Protein AF-A0A0S3STN8-F1 (afdb_monomer_lite)

InterPro domains:
  IPR010666 Zinc finger, GRF-type [PF06839] (1-38)
  IPR010666 Zinc finger, GRF-type [PS51999] (1-39)

pLDDT: mean 85.52, std 13.82, range [52.12, 98.31]

Structure (mmCIF, N/CA/C/O backbone):
data_AF-A0A0S3STN8-F1
#
_entry.id   AF-A0A0S3STN8-F1
#
loop_
_atom_site.group_PDB
_atom_site.id
_atom_site.type_symbol
_atom_site.label_atom_id
_atom_site.label_alt_id
_atom_site.label_comp_id
_atom_site.label_asym_id
_atom_site.label_entity_id
_atom_site.label_seq_id
_atom_site.pdbx_PDB_ins_code
_atom_site.Cartn_x
_atom_site.Cartn_y
_atom_site.Cartn_z
_atom_site.occupancy
_atom_site.B_iso_or_equiv
_atom_site.auth_seq_id
_atom_site.auth_comp_id
_atom_site.auth_asym_id
_atom_site.auth_atom_id
_atom_site.pdbx_PDB_model_num
ATOM 1 N N . MET A 1 1 ? 4.335 2.187 -37.761 1.00 81.38 1 MET A N 1
ATOM 2 C CA . MET A 1 1 ? 5.177 1.083 -37.248 1.00 81.38 1 MET A CA 1
ATOM 3 C C . MET A 1 1 ? 5.988 0.506 -38.403 1.00 81.38 1 MET A C 1
ATOM 5 O O . MET A 1 1 ? 5.445 0.409 -39.498 1.00 81.38 1 MET A O 1
ATOM 9 N N . LYS A 1 2 ? 7.271 0.190 -38.203 1.00 88.75 2 LYS A N 1
ATOM 10 C CA . LYS A 1 2 ? 8.185 -0.335 -39.235 1.00 88.75 2 LYS A CA 1
ATOM 11 C C . LYS A 1 2 ? 8.912 -1.582 -38.716 1.00 88.75 2 LYS A C 1
ATOM 13 O O . LYS A 1 2 ? 8.999 -1.784 -37.508 1.00 88.75 2 LYS A O 1
ATOM 18 N N . VAL A 1 3 ? 9.411 -2.424 -39.621 1.00 90.06 3 VAL A N 1
ATOM 19 C CA . VAL A 1 3 ? 10.160 -3.651 -39.288 1.00 90.06 3 VAL A CA 1
ATOM 20 C C . VAL A 1 3 ? 11.610 -3.481 -39.720 1.00 90.06 3 VAL A C 1
ATOM 22 O O . VAL A 1 3 ? 11.882 -3.061 -40.846 1.00 90.06 3 VAL A O 1
ATOM 25 N N . ALA A 1 4 ? 12.546 -3.771 -38.821 1.00 90.38 4 ALA A N 1
ATOM 26 C CA . ALA A 1 4 ? 13.966 -3.705 -39.107 1.00 90.38 4 ALA A CA 1
ATOM 27 C C . ALA A 1 4 ? 14.371 -4.843 -40.053 1.00 90.38 4 ALA A C 1
ATOM 29 O O . ALA A 1 4 ? 14.002 -6.003 -39.870 1.00 90.38 4 ALA A O 1
ATOM 30 N N . ARG A 1 5 ? 15.134 -4.479 -41.088 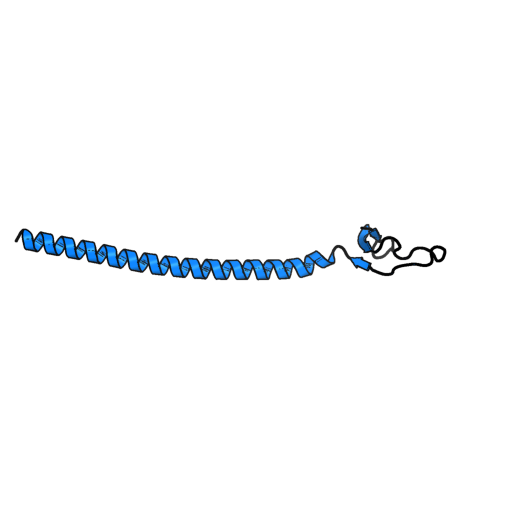1.00 87.25 5 ARG A N 1
ATOM 31 C CA . ARG A 1 5 ? 15.606 -5.391 -42.144 1.00 87.25 5 ARG A CA 1
ATOM 32 C C . ARG A 1 5 ? 17.112 -5.647 -42.086 1.00 87.25 5 ARG A C 1
ATOM 34 O O . ARG A 1 5 ? 17.637 -6.378 -42.913 1.00 87.25 5 ARG A O 1
ATOM 41 N N . THR A 1 6 ? 17.817 -5.034 -41.135 1.00 85.69 6 THR A N 1
ATOM 42 C CA . THR A 1 6 ? 19.252 -5.272 -40.931 1.00 85.69 6 THR A CA 1
ATOM 43 C C . THR A 1 6 ? 19.464 -6.687 -40.410 1.00 85.69 6 THR A C 1
ATOM 45 O O . THR A 1 6 ? 18.729 -7.086 -39.508 1.00 85.69 6 THR A O 1
ATOM 48 N N . SER A 1 7 ? 20.489 -7.395 -40.890 1.00 84.81 7 SER A N 1
ATOM 49 C CA . SER A 1 7 ? 20.798 -8.790 -40.519 1.00 84.81 7 SER A CA 1
ATOM 50 C C . SER A 1 7 ? 20.741 -9.055 -39.009 1.00 84.81 7 SER A C 1
ATOM 52 O O . SER A 1 7 ? 20.099 -10.002 -38.573 1.00 84.81 7 SER A O 1
ATOM 54 N N . ARG A 1 8 ? 21.315 -8.160 -38.195 1.00 85.75 8 ARG A N 1
ATOM 55 C CA . ARG A 1 8 ? 21.338 -8.272 -36.723 1.00 85.75 8 ARG A CA 1
ATOM 56 C C . ARG A 1 8 ? 19.980 -8.077 -36.032 1.00 85.75 8 AR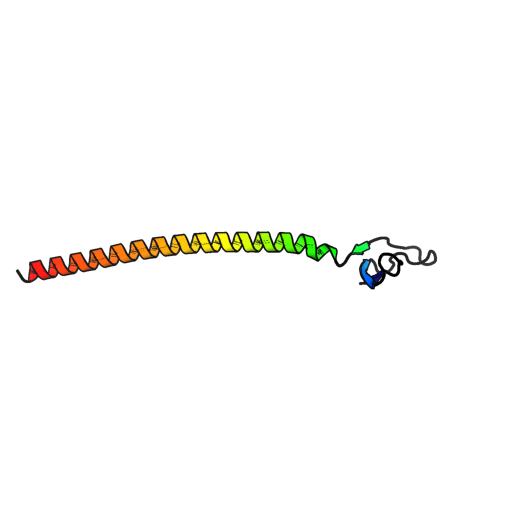G A C 1
ATOM 58 O O . ARG A 1 8 ? 19.804 -8.516 -34.905 1.00 85.75 8 ARG A O 1
ATOM 65 N N . ASN A 1 9 ? 19.037 -7.387 -36.670 1.00 86.12 9 ASN A N 1
ATOM 66 C CA . ASN A 1 9 ? 17.760 -6.990 -36.060 1.00 86.12 9 ASN A CA 1
ATOM 67 C C . ASN A 1 9 ? 16.546 -7.422 -36.895 1.00 86.12 9 ASN A C 1
ATOM 69 O O . ASN A 1 9 ? 15.476 -6.822 -36.772 1.00 86.12 9 ASN A O 1
ATOM 73 N N . ALA A 1 10 ? 16.718 -8.402 -37.782 1.00 87.06 10 ALA A N 1
ATOM 74 C CA . ALA A 1 10 ? 15.682 -8.831 -38.708 1.00 87.06 10 ALA A CA 1
ATOM 75 C C . ALA A 1 10 ? 14.399 -9.210 -37.950 1.00 87.06 10 ALA A C 1
ATOM 77 O O . ALA A 1 10 ? 14.436 -9.913 -36.943 1.00 87.06 10 ALA A O 1
ATOM 78 N N . GLY A 1 11 ? 13.260 -8.688 -38.403 1.00 85.62 11 GLY A N 1
ATOM 79 C CA . GLY A 1 11 ? 11.954 -8.978 -37.803 1.00 85.62 11 GLY A CA 1
ATOM 80 C C . GLY A 1 11 ? 11.612 -8.167 -36.546 1.00 85.62 11 GLY A C 1
ATOM 81 O O . GLY A 1 11 ? 10.440 -8.118 -36.168 1.00 85.62 11 GLY A O 1
ATOM 82 N N . ARG A 1 12 ? 12.567 -7.454 -35.928 1.00 87.62 12 ARG A N 1
ATOM 83 C CA . ARG A 1 12 ? 12.267 -6.550 -34.803 1.00 87.62 12 ARG A CA 1
ATOM 84 C C . ARG A 1 12 ? 11.455 -5.347 -35.285 1.00 87.62 12 ARG A C 1
ATOM 86 O O . ARG A 1 12 ? 11.766 -4.744 -36.312 1.00 87.62 12 ARG A O 1
ATOM 93 N N . LYS A 1 13 ? 10.423 -4.965 -34.531 1.00 90.00 13 LYS A N 1
ATOM 94 C CA . LYS A 1 13 ? 9.571 -3.810 -34.854 1.00 90.00 13 LYS A CA 1
ATOM 95 C C . LYS A 1 13 ? 10.073 -2.541 -34.166 1.00 90.00 13 LYS A C 1
ATOM 97 O O . LYS A 1 13 ? 10.535 -2.592 -33.026 1.00 90.00 13 LYS A O 1
ATOM 102 N N . PHE A 1 14 ? 9.959 -1.409 -34.853 1.00 90.75 14 PHE A N 1
ATOM 103 C CA . PHE A 1 14 ? 10.341 -0.095 -34.345 1.00 90.75 14 PHE A CA 1
ATOM 104 C C . PHE A 1 14 ? 9.356 0.999 -34.781 1.00 90.75 14 PHE A C 1
ATOM 106 O O . PHE A 1 14 ? 8.654 0.899 -35.799 1.00 90.75 14 PHE A O 1
ATOM 113 N N . TRP A 1 15 ? 9.322 2.074 -34.007 1.00 90.31 15 TRP A N 1
ATOM 114 C CA . TRP A 1 15 ? 8.684 3.333 -34.345 1.00 90.31 15 TRP A CA 1
ATOM 115 C C . TRP A 1 15 ? 9.659 4.201 -35.131 1.00 90.31 15 TRP A C 1
ATOM 117 O O . TRP A 1 15 ? 10.791 4.423 -34.712 1.00 90.31 15 TRP A O 1
ATOM 127 N N . GLY A 1 16 ? 9.209 4.692 -36.279 1.00 88.38 16 GLY A N 1
ATOM 128 C CA . GLY A 1 16 ? 9.963 5.618 -37.108 1.00 88.38 16 GLY A CA 1
ATOM 129 C C . GLY A 1 16 ? 9.014 6.547 -37.848 1.00 88.38 16 GLY A C 1
ATOM 130 O O . GLY A 1 16 ? 7.879 6.175 -38.154 1.00 88.38 16 GLY A O 1
ATOM 131 N N . CYS A 1 17 ? 9.486 7.751 -38.142 1.00 87.56 17 CYS A N 1
ATOM 132 C CA . CYS A 1 17 ? 8.759 8.761 -38.908 1.00 87.56 17 CYS A CA 1
ATOM 133 C C . CYS A 1 17 ? 8.377 8.266 -40.315 1.00 87.56 17 CYS A C 1
ATOM 135 O O . CYS A 1 17 ? 8.968 7.316 -40.843 1.00 87.56 17 CYS A O 1
ATOM 137 N N . ARG A 1 18 ? 7.390 8.918 -40.950 1.00 82.75 18 ARG A N 1
ATOM 138 C CA . ARG A 1 18 ? 6.873 8.537 -42.281 1.00 82.75 18 ARG A CA 1
ATOM 139 C C . ARG A 1 18 ? 8.007 8.398 -43.306 1.00 82.75 18 ARG A C 1
ATOM 141 O O . ARG A 1 18 ? 8.170 7.314 -43.866 1.00 82.75 18 ARG A O 1
ATOM 148 N N . HIS A 1 19 ? 8.882 9.403 -43.389 1.00 82.50 19 HIS A N 1
ATOM 149 C CA . HIS A 1 19 ? 10.084 9.441 -44.240 1.00 82.50 19 HIS A CA 1
ATOM 150 C C . HIS A 1 19 ? 11.369 8.966 -43.526 1.00 82.50 19 HIS A C 1
ATOM 152 O O . HIS A 1 19 ? 12.450 9.511 -43.743 1.00 82.50 19 HIS A O 1
ATOM 158 N N . TYR A 1 20 ? 11.266 7.968 -42.635 1.00 83.00 20 TYR A N 1
ATOM 159 C CA . TYR A 1 20 ? 12.439 7.380 -41.972 1.00 83.00 20 TYR A CA 1
ATOM 160 C C . TYR A 1 20 ? 13.445 6.843 -42.995 1.00 83.00 20 TYR A C 1
ATOM 162 O O . TYR A 1 20 ? 13.093 5.920 -43.735 1.00 83.00 20 TYR A O 1
ATOM 170 N N . LYS A 1 21 ? 14.660 7.410 -43.015 1.00 77.56 21 LYS A N 1
ATOM 171 C CA . LYS A 1 21 ? 15.733 7.082 -43.973 1.00 77.56 21 LYS A CA 1
ATOM 172 C C . LYS A 1 21 ? 15.245 6.980 -45.433 1.00 77.56 21 LYS A C 1
ATOM 174 O O . LYS A 1 21 ? 15.675 6.100 -46.174 1.00 77.56 21 LYS A O 1
ATOM 179 N N . GLY A 1 22 ? 14.302 7.844 -45.825 1.00 69.12 22 GLY A N 1
ATOM 180 C CA . GLY A 1 22 ? 13.867 7.969 -47.219 1.00 69.12 22 GLY A CA 1
ATOM 181 C C . GLY A 1 22 ? 15.016 8.472 -48.091 1.00 69.12 22 GLY A C 1
ATOM 182 O O . GLY A 1 22 ? 15.813 9.284 -47.628 1.00 69.12 22 GLY A O 1
ATOM 183 N N . GLY A 1 23 ? 15.132 7.953 -49.316 1.00 60.34 23 GLY A N 1
ATOM 184 C CA . GLY A 1 23 ? 16.214 8.307 -50.235 1.00 60.34 23 GLY A CA 1
ATOM 185 C C . GLY A 1 23 ? 16.310 9.812 -50.514 1.00 60.34 23 GLY A C 1
ATOM 186 O O . GLY A 1 23 ? 15.329 10.545 -50.404 1.00 60.34 23 GLY A O 1
ATOM 187 N N . ILE A 1 24 ? 17.511 10.238 -50.916 1.00 56.75 24 ILE A N 1
ATOM 188 C CA . ILE A 1 24 ? 17.951 11.631 -51.140 1.00 56.75 24 ILE A CA 1
ATOM 189 C C . ILE A 1 24 ? 17.024 12.433 -52.082 1.00 56.75 24 ILE A C 1
ATOM 191 O O . ILE A 1 24 ? 17.014 13.658 -52.039 1.00 56.75 24 ILE A O 1
ATOM 195 N N . SER A 1 25 ? 16.196 11.768 -52.895 1.00 58.69 25 SER A N 1
ATOM 196 C CA . SER A 1 25 ? 15.259 12.399 -53.836 1.00 58.69 25 SER A CA 1
ATOM 197 C C . SER A 1 25 ? 14.066 13.107 -53.184 1.00 58.69 25 SER A C 1
ATOM 199 O O . SER A 1 25 ? 13.385 13.888 -53.841 1.00 58.69 25 SER A O 1
ATOM 201 N N . SER A 1 26 ? 13.787 12.847 -51.907 1.00 58.28 26 SER A N 1
ATOM 202 C CA . SER A 1 26 ? 12.745 13.534 -51.140 1.00 58.28 26 SER A CA 1
ATOM 203 C C . SER A 1 26 ? 13.446 14.303 -50.030 1.00 58.28 26 SER A C 1
ATOM 205 O O . SER A 1 26 ? 13.818 13.688 -49.037 1.00 58.28 26 SER A O 1
ATOM 207 N N . GLY A 1 27 ? 13.667 15.609 -50.204 1.00 60.22 27 GLY A N 1
ATOM 208 C CA . GLY A 1 27 ? 14.519 16.480 -49.371 1.00 60.22 27 GLY A CA 1
ATOM 209 C C . GLY A 1 27 ? 14.199 16.596 -47.868 1.00 60.22 27 GLY A C 1
ATOM 210 O O . GLY A 1 27 ? 14.588 17.574 -47.243 1.00 60.22 27 GLY A O 1
ATOM 211 N N . MET A 1 28 ? 13.510 15.626 -47.262 1.00 66.19 28 MET A N 1
ATOM 212 C CA . MET A 1 28 ? 13.225 15.560 -45.834 1.00 66.19 28 MET A CA 1
ATOM 213 C C . MET A 1 28 ? 13.287 14.112 -45.317 1.00 66.19 28 MET A C 1
ATOM 215 O O . MET A 1 28 ? 12.281 13.492 -44.963 1.00 66.19 28 MET A O 1
ATOM 219 N N . SER A 1 29 ? 14.494 13.543 -45.279 1.00 74.56 29 SER A N 1
ATOM 220 C CA . SER A 1 29 ? 14.745 12.281 -44.578 1.00 74.56 29 SER A CA 1
ATOM 221 C C . SER A 1 29 ? 14.740 12.521 -43.068 1.00 74.56 29 SER A C 1
ATOM 223 O O . SER A 1 29 ? 15.452 13.393 -42.574 1.00 74.56 29 SER A O 1
ATOM 225 N N . CYS A 1 30 ? 13.968 11.736 -42.322 1.00 82.19 30 CYS A N 1
ATOM 226 C CA . CYS A 1 30 ? 13.927 11.812 -40.864 1.00 82.19 30 CYS A CA 1
ATOM 227 C C . CYS A 1 30 ? 14.642 10.606 -40.232 1.00 82.19 30 CYS A C 1
ATOM 229 O O . CYS A 1 30 ? 14.613 9.499 -40.770 1.00 82.19 30 CYS A O 1
ATOM 231 N N . ASN A 1 31 ? 15.272 10.821 -39.074 1.00 86.62 31 ASN A N 1
ATOM 232 C CA . ASN A 1 31 ? 16.085 9.813 -38.383 1.00 86.62 31 ASN A CA 1
ATOM 233 C C . ASN A 1 31 ? 15.469 9.298 -37.075 1.00 86.62 31 ASN A C 1
ATOM 235 O O . ASN A 1 31 ? 16.096 8.489 -36.396 1.00 86.62 31 ASN A O 1
ATOM 239 N N . PHE A 1 32 ? 14.248 9.718 -36.727 1.00 84.69 32 PHE A N 1
ATOM 240 C CA . PHE A 1 32 ? 13.578 9.232 -35.521 1.00 84.69 32 PHE A CA 1
ATOM 241 C C . PHE A 1 32 ? 13.412 7.707 -35.561 1.00 84.69 32 PHE A C 1
ATOM 243 O O . PHE A 1 32 ? 12.843 7.159 -36.512 1.00 84.69 32 PHE A O 1
ATOM 250 N N . PHE A 1 33 ? 13.903 7.047 -34.515 1.00 88.62 33 PHE A N 1
ATOM 251 C CA . PHE A 1 33 ? 13.944 5.602 -34.355 1.00 88.62 33 PHE A CA 1
ATOM 252 C C . PHE A 1 33 ? 13.775 5.246 -32.874 1.00 88.62 33 PHE A C 1
ATOM 254 O O . PHE A 1 33 ? 14.543 5.728 -32.046 1.00 88.62 33 PHE A O 1
ATOM 261 N N . LYS A 1 34 ? 12.813 4.379 -32.544 1.00 87.00 34 LYS A N 1
ATOM 262 C CA . LYS A 1 34 ? 12.640 3.805 -31.197 1.00 87.00 34 LYS A CA 1
ATOM 263 C C . LYS A 1 34 ? 12.193 2.347 -31.304 1.00 87.00 34 LYS A C 1
ATOM 265 O O . LYS A 1 34 ? 11.243 2.059 -32.032 1.00 87.00 34 LYS A O 1
ATOM 270 N N . TRP A 1 35 ? 12.840 1.414 -30.607 1.00 88.62 35 TRP A N 1
ATOM 271 C CA . TRP A 1 35 ? 12.418 0.006 -30.608 1.00 88.62 35 TRP A CA 1
ATOM 272 C C . TRP A 1 35 ? 11.048 -0.169 -29.944 1.00 88.62 35 TRP A C 1
ATOM 274 O O . TRP A 1 35 ? 10.784 0.429 -28.910 1.00 88.62 35 TRP A O 1
ATOM 284 N N . CYS A 1 36 ? 10.189 -1.035 -30.495 1.00 82.44 36 CYS A N 1
ATOM 285 C CA . CYS A 1 36 ? 8.900 -1.350 -29.864 1.00 82.44 36 CYS A CA 1
ATOM 286 C C . CYS A 1 36 ? 9.039 -2.253 -28.624 1.00 82.44 36 CYS A C 1
ATOM 288 O O . CYS A 1 36 ? 8.076 -2.424 -27.893 1.00 82.44 36 CYS A O 1
ATOM 290 N N . SER A 1 37 ? 10.195 -2.898 -28.422 1.00 67.56 37 SER A N 1
ATOM 291 C CA . SER A 1 37 ? 10.405 -3.873 -27.342 1.00 67.56 37 SER A CA 1
ATOM 292 C C . SER A 1 37 ? 10.884 -3.259 -26.026 1.00 67.56 37 SER A C 1
ATOM 294 O O . SER A 1 37 ? 10.814 -3.939 -25.009 1.00 67.56 37 SER A O 1
ATOM 296 N N . GLU A 1 38 ? 11.398 -2.028 -26.054 1.00 59.12 38 GLU A N 1
ATOM 297 C CA . GLU A 1 38 ? 12.042 -1.377 -24.901 1.00 59.12 38 GLU A CA 1
ATOM 298 C C . GLU A 1 38 ? 11.028 -0.919 -23.847 1.00 59.12 38 GLU A C 1
ATOM 300 O O . GLU A 1 38 ? 11.323 -0.950 -22.659 1.00 59.12 38 GLU A O 1
ATOM 305 N N . ASP A 1 39 ? 9.790 -0.645 -24.265 1.00 55.47 39 ASP A N 1
ATOM 306 C CA . ASP A 1 39 ? 8.698 -0.289 -23.355 1.00 55.47 39 ASP A CA 1
ATOM 307 C C . ASP A 1 39 ? 8.360 -1.446 -22.379 1.00 55.47 39 ASP A C 1
ATOM 309 O O . ASP A 1 39 ? 7.889 -1.211 -21.278 1.0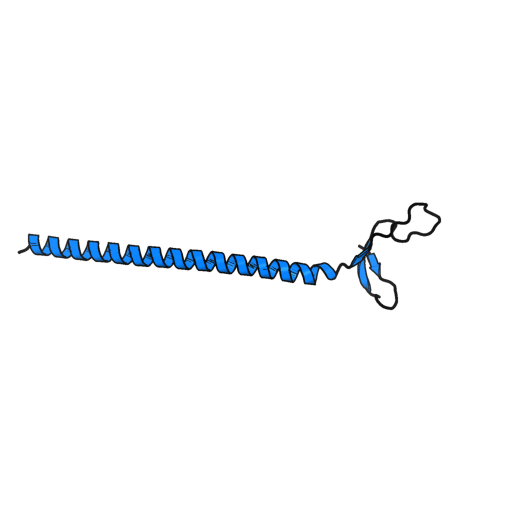0 55.47 39 ASP A O 1
ATOM 313 N N . ASN A 1 40 ? 8.684 -2.709 -22.698 1.00 52.31 40 ASN A N 1
ATOM 314 C CA . ASN A 1 40 ? 8.372 -3.841 -21.811 1.00 52.31 40 ASN A CA 1
ATOM 315 C C . ASN A 1 40 ? 9.307 -3.994 -20.601 1.00 52.31 40 ASN A C 1
ATOM 317 O O . ASN A 1 40 ? 8.987 -4.795 -19.726 1.00 52.31 40 ASN A O 1
ATOM 321 N N . ALA A 1 41 ? 10.469 -3.340 -20.567 1.00 52.12 41 ALA A N 1
ATOM 322 C CA . ALA A 1 41 ? 11.388 -3.437 -19.429 1.00 52.12 41 ALA A CA 1
ATOM 323 C C . ALA A 1 41 ? 11.105 -2.327 -18.404 1.00 52.12 41 ALA A C 1
ATOM 325 O O . ALA A 1 41 ? 10.908 -2.633 -17.230 1.00 52.12 41 ALA A O 1
ATOM 326 N N . ASP A 1 42 ? 10.961 -1.083 -18.869 1.00 53.88 42 ASP A N 1
ATOM 327 C CA . ASP A 1 42 ? 10.641 0.071 -18.015 1.00 53.88 42 ASP A CA 1
ATOM 328 C C . ASP A 1 42 ? 9.174 0.082 -17.546 1.00 53.88 42 ASP A C 1
ATOM 330 O O . ASP A 1 42 ? 8.904 0.412 -16.389 1.00 53.88 42 ASP A O 1
ATOM 334 N N . ASP A 1 43 ? 8.205 -0.359 -18.366 1.00 54.94 43 ASP A N 1
ATOM 335 C CA . ASP A 1 43 ? 6.807 -0.444 -17.908 1.00 54.94 43 ASP A CA 1
ATOM 336 C C . ASP A 1 43 ? 6.605 -1.571 -16.887 1.00 54.94 43 ASP A C 1
ATOM 338 O O . ASP A 1 43 ? 5.711 -1.487 -16.042 1.00 54.94 43 ASP A O 1
ATOM 342 N N . ARG A 1 44 ? 7.424 -2.631 -16.916 1.00 58.47 44 ARG A N 1
ATOM 343 C CA . ARG A 1 44 ? 7.370 -3.685 -15.887 1.00 58.47 44 ARG A CA 1
ATOM 344 C C . ARG A 1 44 ? 7.813 -3.149 -14.535 1.00 58.47 44 ARG A C 1
ATOM 346 O O . ARG A 1 44 ? 7.121 -3.381 -13.553 1.00 58.47 44 ARG A O 1
ATOM 353 N N . ASP A 1 45 ? 8.895 -2.382 -14.491 1.00 62.16 45 ASP A N 1
ATOM 354 C CA . ASP A 1 45 ? 9.356 -1.768 -13.245 1.00 62.16 45 ASP A CA 1
ATOM 355 C C . ASP A 1 45 ? 8.339 -0.735 -12.721 1.00 62.16 45 ASP A C 1
ATOM 357 O O . ASP A 1 45 ? 7.912 -0.780 -11.564 1.00 62.16 45 ASP A O 1
ATOM 361 N N . GLY A 1 46 ? 7.797 0.101 -13.615 1.00 67.38 46 GLY A N 1
ATOM 362 C CA . GLY A 1 46 ? 6.743 1.057 -13.269 1.00 67.38 46 GLY A CA 1
ATOM 363 C C . GLY A 1 46 ? 5.431 0.406 -12.805 1.00 67.38 46 GLY A C 1
ATOM 364 O O . GLY A 1 46 ? 4.754 0.928 -11.914 1.00 67.38 46 GLY A O 1
ATOM 365 N N . THR A 1 47 ? 5.048 -0.737 -13.377 1.00 75.50 47 THR A N 1
ATOM 366 C CA . THR A 1 47 ? 3.854 -1.486 -12.948 1.00 75.50 47 THR A CA 1
ATOM 367 C C . THR A 1 47 ? 4.071 -2.205 -11.620 1.00 75.50 47 THR A C 1
ATOM 369 O O . THR A 1 47 ? 3.155 -2.180 -10.795 1.00 75.50 47 THR A O 1
ATOM 372 N N . ILE A 1 48 ? 5.266 -2.748 -11.363 1.00 81.19 48 ILE A N 1
ATOM 373 C CA . ILE A 1 48 ? 5.634 -3.359 -10.076 1.00 81.19 48 ILE A CA 1
ATOM 374 C C . ILE A 1 48 ? 5.554 -2.322 -8.950 1.00 81.19 48 ILE A C 1
ATOM 376 O O . ILE A 1 48 ? 4.884 -2.575 -7.950 1.00 81.19 48 ILE A O 1
ATOM 380 N N . VAL A 1 49 ? 6.130 -1.128 -9.132 1.00 82.56 49 VAL A N 1
ATOM 381 C CA . VAL A 1 49 ? 6.084 -0.051 -8.121 1.00 82.56 49 VAL A CA 1
ATOM 382 C C . VAL A 1 49 ? 4.649 0.430 -7.863 1.00 82.56 49 VAL A C 1
ATOM 384 O O . VAL A 1 49 ? 4.244 0.675 -6.725 1.00 82.56 49 VAL A O 1
ATOM 387 N N . ARG A 1 50 ? 3.821 0.544 -8.909 1.00 85.38 50 ARG A N 1
ATOM 388 C CA . ARG A 1 50 ? 2.400 0.896 -8.734 1.00 85.38 50 ARG A CA 1
ATOM 389 C C . ARG A 1 50 ? 1.646 -0.183 -7.966 1.00 85.38 50 ARG A C 1
ATOM 391 O O . ARG A 1 50 ? 0.853 0.149 -7.088 1.00 85.38 50 ARG A O 1
ATOM 398 N N . GLN A 1 51 ? 1.877 -1.455 -8.285 1.00 89.31 51 GLN A N 1
ATOM 399 C CA . GLN A 1 51 ? 1.247 -2.571 -7.585 1.00 89.31 51 GLN A CA 1
ATOM 400 C C . GLN A 1 51 ? 1.703 -2.655 -6.125 1.00 89.31 51 GLN A C 1
ATOM 402 O O . GLN A 1 51 ? 0.855 -2.828 -5.254 1.00 89.31 51 GLN A O 1
ATOM 407 N N . SER A 1 52 ? 2.990 -2.452 -5.831 1.00 89.56 52 SER A N 1
ATOM 408 C CA . SER A 1 52 ? 3.498 -2.462 -4.454 1.00 89.56 52 SER A CA 1
ATOM 409 C C . SER A 1 52 ? 2.898 -1.339 -3.609 1.00 89.56 52 SER A C 1
ATOM 411 O O . SER A 1 52 ? 2.490 -1.583 -2.476 1.00 89.56 52 SER A O 1
ATOM 413 N N . ASN A 1 53 ? 2.755 -0.134 -4.172 1.00 92.00 53 ASN A N 1
ATOM 414 C CA . ASN A 1 53 ? 2.111 0.982 -3.476 1.00 92.00 53 ASN A CA 1
ATOM 415 C C . ASN A 1 53 ? 0.641 0.673 -3.167 1.00 92.00 53 ASN A C 1
ATOM 417 O O . ASN A 1 53 ? 0.182 0.907 -2.053 1.00 92.00 53 ASN A O 1
ATOM 421 N N . ARG A 1 54 ? -0.085 0.065 -4.117 1.00 94.31 54 ARG A N 1
ATOM 422 C CA . ARG A 1 54 ? -1.466 -0.386 -3.887 1.00 94.31 54 ARG A CA 1
ATOM 423 C C . ARG A 1 54 ? -1.549 -1.429 -2.777 1.00 94.31 54 ARG A C 1
ATOM 425 O O . ARG A 1 54 ? -2.457 -1.347 -1.960 1.00 94.31 54 ARG A O 1
ATOM 432 N N . ILE A 1 55 ? -0.631 -2.396 -2.745 1.00 95.56 55 ILE A N 1
ATOM 433 C CA . ILE A 1 55 ? -0.592 -3.420 -1.693 1.00 95.56 55 ILE A CA 1
ATOM 434 C C . ILE A 1 55 ? -0.380 -2.758 -0.330 1.00 95.56 55 ILE A C 1
ATOM 436 O O . ILE A 1 55 ? -1.151 -3.019 0.588 1.00 95.56 55 ILE A O 1
ATOM 440 N N . PHE A 1 56 ? 0.584 -1.844 -0.218 1.00 95.44 56 PHE A N 1
ATOM 441 C CA . PHE A 1 56 ? 0.841 -1.108 1.019 1.00 95.44 56 PHE A CA 1
ATOM 442 C C . PHE A 1 56 ? -0.370 -0.279 1.480 1.00 95.44 56 PHE A C 1
ATOM 444 O O . PHE A 1 56 ? -0.745 -0.322 2.654 1.00 95.44 56 PHE A O 1
ATOM 451 N N . ASP A 1 57 ? -1.031 0.426 0.557 1.00 96.38 57 ASP A N 1
ATOM 452 C CA . ASP A 1 57 ? -2.251 1.181 0.855 1.00 96.38 57 ASP A CA 1
ATOM 453 C C . ASP A 1 57 ? -3.372 0.257 1.350 1.00 96.38 57 ASP A C 1
ATOM 455 O O . ASP A 1 57 ? -4.040 0.556 2.344 1.00 96.38 57 ASP A O 1
ATOM 459 N N . LEU A 1 58 ? -3.580 -0.885 0.688 1.00 96.00 58 LEU A N 1
ATOM 460 C CA . LEU A 1 58 ? -4.574 -1.875 1.102 1.00 96.00 58 LEU A CA 1
ATOM 461 C C . LEU A 1 58 ? -4.244 -2.446 2.486 1.00 96.00 58 LEU A C 1
ATOM 463 O O . LEU A 1 58 ? -5.133 -2.530 3.331 1.00 96.00 58 LEU A O 1
ATOM 467 N N . GLU A 1 59 ? -2.984 -2.785 2.754 1.00 97.12 59 GLU A N 1
ATOM 468 C CA . GLU A 1 59 ? -2.545 -3.282 4.061 1.00 97.12 59 GLU A CA 1
ATOM 469 C C . GLU A 1 59 ? -2.791 -2.268 5.183 1.00 97.12 59 GLU A C 1
ATOM 471 O O . GLU A 1 59 ? -3.243 -2.644 6.270 1.00 97.12 59 GLU A O 1
ATOM 476 N N . ASN A 1 60 ? -2.536 -0.981 4.935 1.00 97.12 60 ASN A N 1
ATOM 477 C CA . ASN A 1 60 ? -2.813 0.076 5.907 1.00 97.12 60 ASN A CA 1
ATOM 478 C C . ASN A 1 60 ? -4.313 0.215 6.182 1.00 97.12 60 ASN A C 1
ATOM 480 O O . ASN A 1 60 ? -4.715 0.264 7.348 1.00 97.12 60 ASN A O 1
ATOM 484 N N . ASN A 1 61 ? -5.144 0.187 5.137 1.00 97.12 61 ASN A N 1
ATOM 485 C CA . ASN A 1 61 ? -6.599 0.210 5.290 1.00 97.12 61 ASN A CA 1
ATOM 486 C C . ASN A 1 61 ? -7.105 -1.012 6.073 1.00 97.12 61 ASN A C 1
ATOM 488 O O . ASN A 1 61 ? -7.913 -0.867 6.989 1.00 97.12 61 ASN A O 1
ATOM 492 N N . VAL A 1 62 ? -6.597 -2.213 5.780 1.00 98.12 62 VAL A N 1
ATOM 493 C CA . VAL A 1 62 ? -6.956 -3.440 6.511 1.00 98.12 62 VAL A CA 1
ATOM 494 C C . VAL A 1 62 ? -6.586 -3.328 7.991 1.00 98.12 62 VAL A C 1
ATOM 496 O O . VAL A 1 62 ? -7.409 -3.648 8.852 1.00 98.12 62 VAL A O 1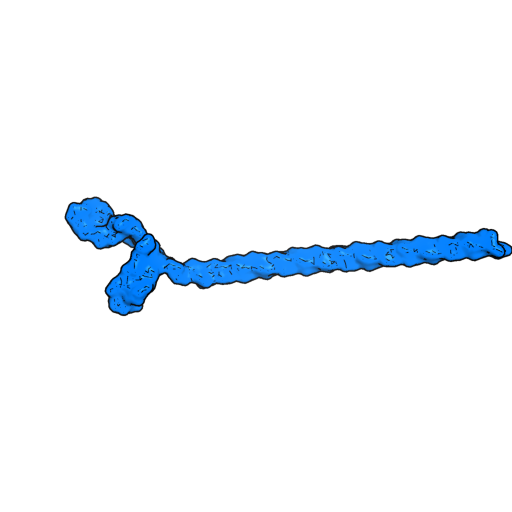
ATOM 499 N N . LYS A 1 63 ? -5.387 -2.828 8.315 1.00 97.75 63 LYS A N 1
ATOM 500 C CA . LYS A 1 63 ? -4.965 -2.592 9.708 1.00 97.75 63 LYS A CA 1
ATOM 501 C C . LYS A 1 63 ? -5.886 -1.601 10.418 1.00 97.75 63 LYS A C 1
ATOM 503 O O . LYS A 1 63 ? -6.242 -1.827 11.579 1.00 97.75 63 LYS A O 1
ATOM 508 N N . GLU A 1 64 ? -6.294 -0.533 9.737 1.00 97.31 64 GLU A N 1
ATOM 509 C CA . GLU A 1 64 ? -7.224 0.451 10.289 1.00 97.31 64 GLU A CA 1
ATOM 510 C C . GLU A 1 64 ? -8.613 -0.150 10.541 1.00 97.31 64 GLU A C 1
ATOM 512 O O . GLU A 1 64 ? -9.141 -0.026 11.651 1.00 97.31 64 GLU A O 1
ATOM 517 N N . LEU A 1 65 ? -9.183 -0.858 9.561 1.00 96.56 65 LEU A N 1
ATOM 518 C CA . LEU A 1 65 ? -10.469 -1.547 9.704 1.00 96.56 65 LEU A CA 1
ATOM 519 C C . LEU A 1 65 ? -10.424 -2.550 10.857 1.00 96.56 65 LEU A C 1
ATOM 521 O O . LEU A 1 65 ? -11.325 -2.573 11.695 1.00 96.56 65 LEU A O 1
ATOM 525 N N . GLN A 1 66 ? -9.347 -3.327 10.961 1.00 97.69 66 GLN A N 1
ATOM 526 C CA . GLN A 1 66 ? -9.170 -4.284 12.046 1.00 97.69 66 GLN A CA 1
ATOM 527 C C . GLN A 1 66 ? -9.137 -3.591 13.417 1.00 97.69 66 GLN A C 1
ATOM 529 O O . GLN A 1 66 ? -9.733 -4.088 14.376 1.00 97.69 66 GLN A O 1
ATOM 534 N N . ARG A 1 67 ? -8.467 -2.436 13.534 1.00 97.62 67 ARG A N 1
ATOM 535 C CA . ARG A 1 67 ? -8.454 -1.641 14.773 1.00 97.62 67 ARG A CA 1
ATOM 536 C C . ARG A 1 67 ? -9.857 -1.128 15.115 1.00 97.62 67 ARG A C 1
ATOM 538 O O . ARG A 1 67 ? -10.265 -1.248 16.270 1.00 97.62 67 ARG A O 1
ATOM 545 N N . ARG A 1 68 ? -10.599 -0.613 14.129 1.00 97.75 68 ARG A N 1
ATOM 546 C CA . ARG A 1 68 ? -11.984 -0.140 14.309 1.00 97.75 68 ARG A CA 1
ATOM 547 C C . ARG A 1 68 ? -12.913 -1.271 14.755 1.00 97.75 68 ARG A C 1
ATOM 549 O O . ARG A 1 68 ? -13.653 -1.092 15.716 1.00 97.75 68 ARG A O 1
ATOM 556 N N . ILE A 1 69 ? -12.820 -2.449 14.135 1.00 97.94 69 ILE A N 1
ATOM 557 C CA . ILE A 1 69 ? -13.614 -3.630 14.511 1.00 97.94 69 ILE A CA 1
ATOM 558 C C . ILE A 1 69 ? -13.317 -4.055 15.953 1.00 97.94 69 ILE A C 1
ATOM 560 O O . ILE A 1 69 ? -14.247 -4.257 16.728 1.00 97.94 69 ILE A O 1
ATOM 564 N N . LYS A 1 70 ? -12.040 -4.140 16.349 1.00 97.69 70 LYS A N 1
ATOM 565 C CA . LYS A 1 70 ? -11.666 -4.486 17.733 1.00 97.69 70 LYS A CA 1
ATOM 566 C C . LYS A 1 70 ? -12.243 -3.502 18.752 1.00 97.69 70 LYS A C 1
ATOM 568 O O . LYS A 1 70 ? -12.735 -3.928 19.792 1.00 97.69 70 LYS A O 1
ATOM 573 N N . PHE A 1 71 ? -12.209 -2.205 18.445 1.00 97.81 71 PHE A N 1
ATOM 574 C CA . PHE A 1 71 ? -12.803 -1.181 19.304 1.00 97.81 71 PHE A CA 1
ATOM 575 C C . PHE A 1 71 ? -14.324 -1.349 19.422 1.00 97.81 71 PHE A C 1
ATOM 577 O O . PHE A 1 71 ? -14.850 -1.370 20.532 1.00 97.81 71 PHE A O 1
ATOM 584 N N . LEU A 1 72 ? -15.021 -1.547 18.298 1.00 97.94 72 LEU A N 1
ATOM 585 C CA . LEU A 1 72 ? -16.471 -1.769 18.2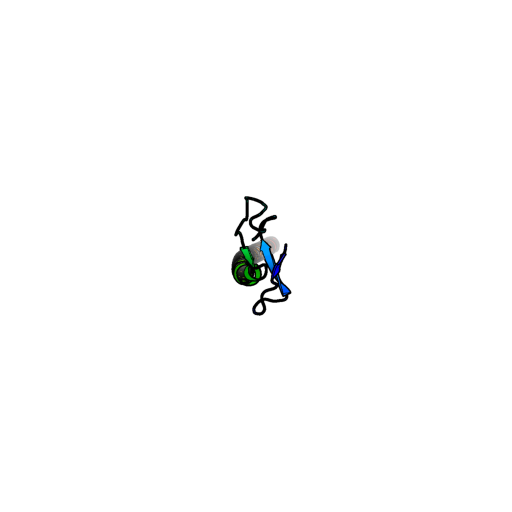83 1.00 97.94 72 LEU A CA 1
ATOM 586 C C . LEU A 1 72 ? -16.877 -3.009 19.086 1.00 97.94 72 LEU A C 1
ATOM 588 O O . LEU A 1 72 ? -17.819 -2.935 19.869 1.00 97.94 72 LEU A O 1
ATOM 592 N N . LEU A 1 73 ? -16.146 -4.121 18.953 1.00 98.25 73 LEU A N 1
ATOM 593 C CA . LEU A 1 73 ? -16.389 -5.328 19.750 1.00 98.25 73 LEU A CA 1
ATOM 594 C C . LEU A 1 73 ? -16.260 -5.054 21.255 1.00 98.25 73 LEU A C 1
ATOM 596 O O . LEU A 1 73 ? -17.098 -5.510 22.031 1.00 98.25 73 LEU A O 1
ATOM 600 N N . GLY A 1 74 ? -15.255 -4.273 21.663 1.00 98.06 74 GLY A N 1
ATOM 601 C CA . GLY A 1 74 ? -15.082 -3.865 23.059 1.00 98.06 74 GLY A CA 1
ATOM 602 C C . GLY A 1 74 ? -16.240 -3.009 23.580 1.00 98.06 74 GLY A C 1
ATOM 603 O O . GLY A 1 74 ? -16.739 -3.254 24.676 1.00 98.06 74 GLY A O 1
ATOM 604 N N . VAL A 1 75 ? -16.712 -2.048 22.780 1.00 98.19 75 VAL A N 1
ATOM 605 C CA . VAL A 1 75 ? -17.869 -1.206 23.133 1.00 98.19 75 VAL A CA 1
ATOM 606 C C . VAL A 1 75 ? -19.139 -2.046 23.270 1.00 98.19 75 VAL A C 1
ATOM 608 O O . VAL A 1 75 ? -19.844 -1.919 24.267 1.00 98.19 75 VAL A O 1
ATOM 611 N N . VAL A 1 76 ? -19.414 -2.937 22.312 1.00 98.31 76 VAL A N 1
ATOM 612 C CA . VAL A 1 76 ? -20.584 -3.831 22.358 1.00 98.31 76 VAL A CA 1
ATOM 613 C C . VAL A 1 76 ? -20.541 -4.717 23.602 1.00 98.31 76 VAL A C 1
ATOM 615 O O . VAL A 1 76 ? -21.540 -4.820 24.310 1.00 98.31 76 VAL A O 1
ATOM 618 N N . PHE A 1 77 ? -19.381 -5.301 23.912 1.00 98.25 77 PHE A N 1
ATOM 619 C CA . PHE A 1 77 ? -19.203 -6.107 25.119 1.00 98.25 77 PHE A CA 1
ATOM 620 C C . PHE A 1 77 ? -19.497 -5.304 26.395 1.00 98.25 77 PHE A C 1
ATOM 622 O O . PHE A 1 77 ? -20.262 -5.761 27.241 1.00 98.25 77 PHE A O 1
ATOM 629 N N . ALA A 1 78 ? -18.958 -4.087 26.513 1.00 98.06 78 ALA A N 1
ATOM 630 C CA . ALA A 1 78 ? -19.214 -3.223 27.663 1.00 98.06 78 ALA A CA 1
ATOM 631 C C . ALA A 1 78 ? -20.704 -2.872 27.804 1.00 98.06 78 ALA A C 1
ATOM 633 O O . ALA A 1 78 ? -21.250 -2.949 28.902 1.00 98.06 78 ALA A O 1
ATOM 634 N N . VAL A 1 79 ? -21.386 -2.551 26.698 1.00 98.12 79 VAL A N 1
ATOM 635 C CA . VAL A 1 79 ? -22.831 -2.275 26.698 1.00 98.12 79 VAL A CA 1
ATOM 636 C C . VAL A 1 79 ? -23.625 -3.493 27.171 1.00 98.12 79 VAL A C 1
ATOM 638 O O . VAL A 1 79 ? -24.525 -3.338 27.994 1.00 98.12 79 VAL A O 1
ATOM 641 N N . ILE A 1 80 ? -23.290 -4.700 26.706 1.00 98.25 80 ILE A N 1
ATOM 642 C CA . ILE A 1 80 ? -23.954 -5.938 27.146 1.00 98.25 80 ILE A CA 1
ATOM 643 C C . ILE A 1 80 ? -23.779 -6.134 28.655 1.00 98.25 80 ILE A C 1
ATOM 645 O O . ILE A 1 80 ? -24.761 -6.368 29.355 1.00 98.25 80 ILE A O 1
ATOM 649 N N . VAL A 1 81 ? -22.556 -5.983 29.171 1.00 98.00 81 VAL A N 1
ATOM 650 C CA . VAL A 1 81 ? -22.272 -6.121 30.609 1.00 98.00 81 VAL A CA 1
ATOM 651 C C . VAL A 1 81 ? -23.059 -5.101 31.429 1.00 98.00 81 VAL A C 1
ATOM 653 O O . VAL A 1 81 ? -23.687 -5.474 32.417 1.00 98.00 81 VAL A O 1
ATOM 656 N N . LEU A 1 82 ? -23.082 -3.833 31.007 1.00 97.38 82 LEU A N 1
ATOM 657 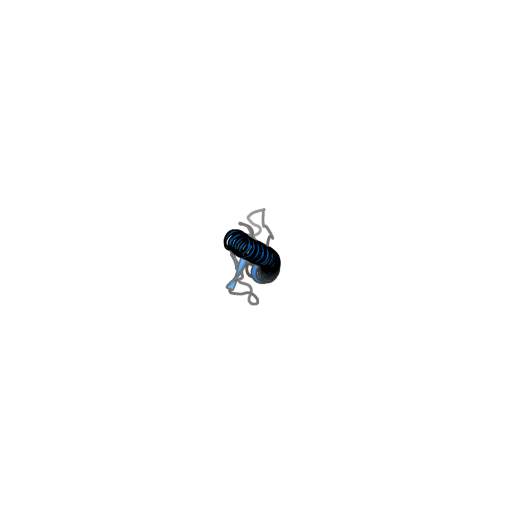C CA . LEU A 1 82 ? -23.845 -2.789 31.692 1.00 97.38 82 LEU A CA 1
ATOM 658 C C . LEU A 1 82 ? -25.345 -3.112 31.728 1.00 97.38 82 LEU A C 1
ATOM 660 O O . LEU A 1 82 ? -25.957 -2.961 32.780 1.00 97.38 82 LEU A O 1
ATOM 664 N N . ASN A 1 83 ? -25.918 -3.615 30.630 1.00 97.06 83 ASN A N 1
ATOM 665 C CA . ASN A 1 83 ? -27.324 -4.033 30.589 1.00 97.06 83 ASN A CA 1
ATOM 666 C C . ASN A 1 83 ? -27.615 -5.230 31.510 1.00 97.06 83 ASN A C 1
ATOM 668 O O . ASN A 1 83 ? -28.657 -5.272 32.156 1.00 97.06 83 ASN A O 1
ATOM 672 N N . ILE A 1 84 ? -26.711 -6.208 31.598 1.00 97.56 84 ILE A N 1
ATOM 673 C CA . ILE A 1 84 ? -26.884 -7.345 32.516 1.00 97.56 84 ILE A CA 1
ATOM 674 C C . ILE A 1 84 ? -26.841 -6.864 33.973 1.00 97.56 84 ILE A C 1
ATOM 676 O O . ILE A 1 84 ? -27.680 -7.266 34.777 1.00 97.56 84 ILE A O 1
ATOM 680 N N . MET A 1 85 ? -25.901 -5.973 34.307 1.00 96.62 85 MET A N 1
ATOM 681 C CA . MET A 1 85 ? -25.779 -5.407 35.654 1.00 96.62 85 MET A CA 1
ATOM 682 C C . MET A 1 85 ? -27.013 -4.594 36.056 1.00 96.62 85 MET A C 1
ATOM 684 O O . MET A 1 85 ? -27.473 -4.716 37.190 1.00 96.62 85 MET A O 1
ATOM 688 N N . THR A 1 86 ? -27.577 -3.793 35.147 1.00 96.25 86 THR A N 1
ATOM 689 C CA . THR A 1 86 ? -28.805 -3.037 35.431 1.00 96.25 86 THR A CA 1
ATOM 690 C C . THR A 1 86 ? -30.007 -3.956 35.621 1.00 96.25 86 THR A C 1
ATOM 692 O O . THR A 1 86 ? -30.757 -3.762 36.572 1.00 96.25 86 THR A O 1
ATOM 695 N N . LEU A 1 87 ? -30.171 -4.988 34.785 1.00 96.25 87 LEU A N 1
ATOM 696 C CA . LEU A 1 87 ? -31.246 -5.974 34.951 1.00 96.25 87 LEU A CA 1
ATOM 697 C C . LEU A 1 87 ? -31.139 -6.718 36.284 1.00 96.25 87 LEU A C 1
ATOM 699 O O . LEU A 1 87 ? -32.154 -6.924 36.943 1.00 96.25 87 LEU A O 1
ATOM 703 N N . TRP A 1 88 ? -29.925 -7.089 36.698 1.00 96.94 88 TRP A N 1
ATOM 704 C CA . TRP A 1 88 ? -29.701 -7.744 37.985 1.00 96.94 88 TRP A CA 1
ATOM 705 C C . TRP A 1 88 ? -30.079 -6.836 39.161 1.00 96.94 88 TRP A C 1
ATOM 707 O O . TRP A 1 88 ? -30.817 -7.268 40.038 1.00 96.94 88 TRP A O 1
ATOM 717 N N . LEU A 1 89 ? -29.660 -5.565 39.139 1.00 95.44 89 LEU A N 1
ATOM 718 C CA . LEU A 1 89 ? -30.031 -4.579 40.163 1.00 95.44 89 LEU A CA 1
ATOM 719 C C . LEU A 1 89 ? -31.535 -4.270 40.200 1.00 95.44 89 LEU A C 1
ATOM 721 O O . LEU A 1 89 ? -32.044 -3.914 41.252 1.00 95.44 89 LEU A O 1
ATOM 725 N N . CYS A 1 90 ? -32.246 -4.371 39.074 1.00 93.44 90 CYS A N 1
ATOM 726 C CA . CYS A 1 90 ? -33.700 -4.186 39.039 1.00 93.44 90 CYS A CA 1
ATOM 727 C C . CYS A 1 90 ? -34.490 -5.409 39.534 1.00 93.44 90 CYS A C 1
ATOM 729 O O . CYS A 1 90 ? -35.674 -5.269 39.835 1.00 93.44 90 CYS A O 1
ATOM 731 N N . LEU A 1 91 ? -33.877 -6.597 39.553 1.00 91.19 91 LEU A N 1
ATOM 732 C CA . LEU A 1 91 ? -34.512 -7.859 39.956 1.00 91.19 91 LEU A CA 1
ATOM 733 C C . LEU A 1 91 ? -34.122 -8.321 41.372 1.00 91.19 91 LEU A C 1
ATOM 735 O O . LEU A 1 91 ? -34.756 -9.247 41.880 1.00 91.19 91 LEU A O 1
ATOM 739 N N . ALA A 1 92 ? -33.087 -7.723 41.968 1.00 86.31 92 ALA A N 1
ATOM 740 C CA . ALA A 1 92 ? -32.628 -7.956 43.340 1.00 86.31 92 ALA A CA 1
ATOM 741 C C . ALA A 1 92 ? -33.310 -6.999 44.327 1.00 86.31 92 ALA A C 1
ATOM 743 O O . ALA A 1 92 ? -33.628 -7.461 45.446 1.00 86.31 92 ALA A O 1
#

Sequence (92 aa):
MKVARTSRNAGRKFWGCRHYKGGISSGMSCNFFKWCSEDNADDRDGTIVRQSNRIFDLENNVKELQRRIKFLLGVVFAVIVLNIMTLWLCLA

Organism: NCBI:txid157739

Secondary structure (DSSP, 8-state):
-EE--SGGGTT-EEEE-TTBT--TTSS--B--EEETTTHHHHHHHHHHHHHHHHHHHHHHHHHHHHHHHHHHHHHHHHHHHHHHHHHHHHH-

Radius of gyration: 33.53 Å; chains: 1; bounding box: 56×26×97 Å

Foldseek 3Di:
DDADCDPVRGRFDWDDDPQDVPDVVPVDHDPDIDTPCPCVPVVVVVVVVVVVVVVVVVVVVVVVVVVVVVVVVVVVVVVVVVVVVVVVVVVD